Protein AF-0000000068184749 (afdb_homodimer)

InterPro domains:
  IPR000206 Large ribosomal subunit protein bL12 [PTHR45987] (2-76)
  IPR000206 Large ribosomal subunit protein bL12 [cd00387] (1-76)
  IPR013823 Large ribosomal subunit protein bL12, C-terminal [PF00542] (10-76)
  IPR014719 Ribosomal protein bL12, C-terminal/adaptor protein ClpS-like [G3DSA:3.30.1390.10] (3-76)
  IPR014719 Ribosomal protein bL12, C-terminal/adaptor protein ClpS-like [SSF54736] (7-76)

Solvent-accessible surface area (backbone atoms only — not comparable to full-atom values): 8209 Å² total; per-residue (Å²): 133,78,67,76,79,73,74,68,55,30,27,40,27,36,58,45,63,40,81,91,21,47,67,63,47,30,54,51,48,18,65,73,30,23,34,37,71,68,58,22,44,51,49,59,75,51,43,66,34,53,53,34,46,74,27,48,60,72,59,44,53,50,52,46,51,56,41,42,73,53,38,34,37,65,46,78,82,131,77,68,74,78,72,71,67,54,30,27,40,29,35,58,45,62,40,81,90,21,46,66,61,47,30,57,50,49,19,66,74,30,23,36,38,71,70,57,22,46,51,48,59,75,51,44,66,35,53,52,34,45,75,27,48,58,72,58,44,53,50,52,46,51,54,41,41,74,54,38,33,37,65,46,81,82

Foldseek 3Di:
DDPPPPQDFKWKWFAAFDPVLLVVLLVLLCVQQVDDSVVSSCQHVPPRGTSDTGHHPVVNVVSCVVNVVSTTDMDID/DDPPPPQDFKWKWFAAFDPVLLVVLLVLLCVQQVDDSVVSSCQHVPPRGTSDTGHHPVVNVVSCVVNVVSTTDMDID

Sequence (154 aa):
EAAPAAKTVFDLKLVGYDAKAKIKVIKEVRSIAGLGLKEAKELVEGAPKTIQKDLKPELAEELKAKLEEIGAQVELVEAAPAAKTVFDLKLVGYDAKAKIKVIKEVRSIAGLGLKEAKELVEGAPKTIQKDLKPELAEELKAKLEEIGAQVELV

Structure (mmCIF, N/CA/C/O backbone):
data_AF-0000000068184749-model_v1
#
loop_
_entity.id
_entity.type
_entity.pdbx_description
1 polymer 'Large ribosomal subunit protein bL12 C-terminal domain-containing protein'
#
loop_
_atom_site.group_PDB
_atom_site.id
_atom_site.type_symbol
_atom_site.label_atom_id
_atom_site.label_alt_id
_atom_site.label_comp_id
_atom_site.label_asym_id
_atom_site.label_entity_id
_atom_site.label_seq_id
_atom_site.pdbx_PDB_ins_code
_atom_site.Cartn_x
_atom_site.Cartn_y
_atom_site.Cartn_z
_atom_site.occupancy
_atom_site.B_iso_or_equiv
_atom_site.auth_seq_id
_atom_site.auth_comp_id
_atom_site.auth_asym_id
_atom_site.auth_atom_id
_atom_site.pdbx_PDB_model_num
ATOM 1 N N . GLU A 1 1 ? 11.219 16.281 -32.219 1 29.11 1 GLU A N 1
ATOM 2 C CA . GLU A 1 1 ? 11.07 16.875 -30.906 1 29.11 1 GLU A CA 1
ATOM 3 C C . GLU A 1 1 ? 10.469 15.883 -29.906 1 29.11 1 GLU A C 1
ATOM 5 O O . GLU A 1 1 ? 9.359 15.398 -30.109 1 29.11 1 GLU A O 1
ATOM 10 N N . ALA A 1 2 ? 11.242 15.016 -29.25 1 32.62 2 ALA A N 1
ATOM 11 C CA . ALA A 1 2 ? 11.094 13.57 -29.078 1 32.62 2 ALA A CA 1
ATOM 12 C C . ALA A 1 2 ? 9.992 13.242 -28.078 1 32.62 2 ALA A C 1
ATOM 14 O O . ALA A 1 2 ? 9.82 13.953 -27.078 1 32.62 2 ALA A O 1
ATOM 15 N N . ALA A 1 3 ? 8.75 12.914 -28.359 1 37.5 3 ALA A N 1
ATOM 16 C CA . ALA A 1 3 ? 7.531 12.68 -27.578 1 37.5 3 ALA A CA 1
ATOM 17 C C . ALA A 1 3 ? 7.859 12.195 -26.172 1 37.5 3 ALA A C 1
ATOM 19 O O . ALA A 1 3 ? 8.758 11.367 -25.984 1 37.5 3 ALA A O 1
ATOM 20 N N . PRO A 1 4 ? 7.977 12.969 -25.062 1 41.03 4 PRO A N 1
ATOM 21 C CA . PRO A 1 4 ? 8.594 12.453 -23.828 1 41.03 4 PRO A CA 1
ATOM 22 C C . PRO A 1 4 ? 8.594 10.93 -23.766 1 41.03 4 PRO A C 1
ATOM 24 O O . PRO A 1 4 ? 7.68 10.281 -24.281 1 41.03 4 PRO A O 1
ATOM 27 N N . ALA A 1 5 ? 9.547 10.133 -23.969 1 41.12 5 ALA A N 1
ATOM 28 C CA . ALA A 1 5 ? 9.695 8.688 -24.062 1 41.12 5 ALA A CA 1
ATOM 29 C C . ALA A 1 5 ? 8.727 7.977 -23.109 1 41.12 5 ALA A C 1
ATOM 31 O O . ALA A 1 5 ? 8.742 8.219 -21.906 1 41.12 5 ALA A O 1
ATOM 32 N N . ALA A 1 6 ? 7.41 7.953 -23.203 1 48.53 6 ALA A N 1
ATOM 33 C CA . ALA A 1 6 ? 6.238 7.434 -22.484 1 48.53 6 ALA A CA 1
ATOM 34 C C . ALA A 1 6 ? 6.609 6.227 -21.641 1 48.53 6 ALA A C 1
ATOM 36 O O . ALA A 1 6 ? 7 5.184 -22.156 1 48.53 6 ALA A O 1
ATOM 37 N N . LYS A 1 7 ? 7.457 6.488 -20.594 1 58.56 7 LYS A N 1
ATOM 38 C CA . LYS A 1 7 ? 7.945 5.406 -19.75 1 58.56 7 LYS A CA 1
ATOM 39 C C . LYS A 1 7 ? 6.887 4.316 -19.594 1 58.56 7 LYS A C 1
ATOM 41 O O . LYS A 1 7 ? 5.719 4.613 -19.344 1 58.56 7 LYS A O 1
ATOM 46 N N . THR A 1 8 ? 7.043 3.408 -20.281 1 87.62 8 THR A N 1
ATOM 47 C CA . THR A 1 8 ? 6.121 2.277 -20.188 1 87.62 8 THR A CA 1
ATOM 48 C C . THR A 1 8 ? 6.07 1.728 -18.766 1 87.62 8 THR A C 1
ATOM 50 O O . THR A 1 8 ? 7.098 1.334 -18.219 1 87.62 8 THR A O 1
ATOM 53 N N . VAL A 1 9 ? 5.07 2.143 -18.016 1 93.12 9 VAL A N 1
ATOM 54 C CA . VAL A 1 9 ? 4.871 1.619 -16.672 1 93.12 9 VAL A CA 1
ATOM 55 C C . VAL A 1 9 ? 3.656 0.693 -16.641 1 93.12 9 VAL A C 1
ATOM 57 O O . VAL A 1 9 ? 2.814 0.741 -17.547 1 93.12 9 VAL A O 1
ATOM 60 N N . PHE A 1 10 ? 3.699 -0.185 -15.719 1 95.88 10 PHE A N 1
ATOM 61 C CA . PHE A 1 10 ? 2.607 -1.138 -15.562 1 95.88 10 PHE A CA 1
ATOM 62 C C . PHE A 1 10 ? 2.027 -1.071 -14.156 1 95.88 10 PHE A C 1
ATOM 64 O O . PHE A 1 10 ? 2.682 -0.589 -13.227 1 95.88 10 PHE A O 1
ATOM 71 N N . ASP A 1 11 ? 0.77 -1.491 -14.023 1 96.5 11 ASP A N 1
ATOM 72 C CA . ASP A 1 11 ? 0.115 -1.715 -12.734 1 96.5 11 ASP A CA 1
ATOM 73 C C . ASP A 1 11 ? -0.013 -3.207 -12.438 1 96.5 11 ASP A C 1
ATOM 75 O O . ASP A 1 11 ? -0.323 -4 -13.328 1 96.5 11 ASP A O 1
ATOM 79 N N . LEU A 1 12 ? 0.31 -3.527 -11.219 1 97.81 12 LEU A N 1
ATOM 80 C CA . LEU A 1 12 ? 0.191 -4.902 -10.742 1 97.81 12 LEU A CA 1
ATOM 81 C C . LEU A 1 12 ? -1.145 -5.125 -10.039 1 97.81 12 LEU A C 1
ATOM 83 O O . LEU A 1 12 ? -1.378 -4.582 -8.961 1 97.81 12 LEU A O 1
ATOM 87 N N . LYS A 1 13 ? -1.939 -5.977 -10.648 1 98 13 LYS A N 1
ATOM 88 C CA . LYS A 1 13 ? -3.285 -6.215 -10.133 1 98 13 LYS A CA 1
ATOM 89 C C . LYS A 1 13 ? -3.449 -7.656 -9.664 1 98 13 LYS A C 1
ATOM 91 O O . LYS A 1 13 ? -3.131 -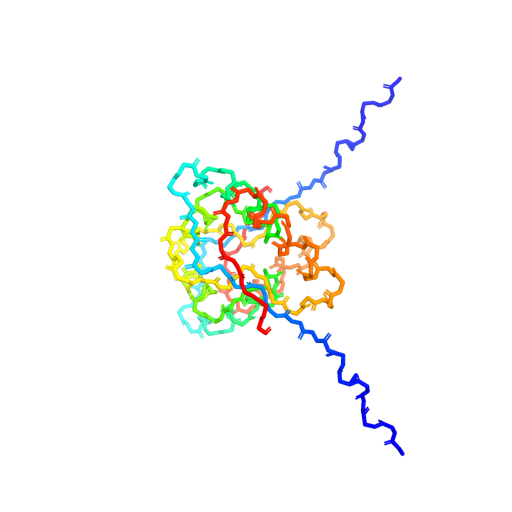8.594 -10.398 1 98 13 LYS A O 1
ATOM 96 N N . LEU A 1 14 ? -3.941 -7.801 -8.422 1 98.38 14 LEU A N 1
ATOM 97 C CA . LEU A 1 14 ? -4.293 -9.125 -7.91 1 98.38 14 LEU A CA 1
ATOM 98 C C . LEU A 1 14 ? -5.707 -9.508 -8.328 1 98.38 14 LEU A C 1
ATOM 100 O O . LEU A 1 14 ? -6.664 -8.789 -8.047 1 98.38 14 LEU A O 1
ATOM 104 N N . VAL A 1 15 ? -5.781 -10.562 -8.961 1 97.69 15 VAL A N 1
ATOM 105 C CA . VAL A 1 15 ? -7.078 -10.992 -9.469 1 97.69 15 VAL A CA 1
ATOM 106 C C . VAL A 1 15 ? -7.656 -12.078 -8.562 1 97.69 15 VAL A C 1
ATOM 108 O O . VAL A 1 15 ? -8.875 -12.188 -8.406 1 97.69 15 VAL A O 1
ATOM 111 N N . GLY A 1 16 ? -6.742 -12.891 -7.992 1 97.88 16 GLY A N 1
ATOM 112 C CA . GLY A 1 16 ? -7.145 -13.984 -7.121 1 97.88 16 GLY A CA 1
ATOM 113 C C . GLY A 1 16 ? -5.969 -14.727 -6.512 1 97.88 16 GLY A C 1
ATOM 114 O O . GLY A 1 16 ? -4.824 -14.289 -6.633 1 97.88 16 GLY A O 1
ATOM 115 N N . TYR A 1 17 ? -6.301 -15.734 -5.742 1 98.38 17 TYR A N 1
ATOM 116 C CA . TYR A 1 17 ? -5.277 -16.5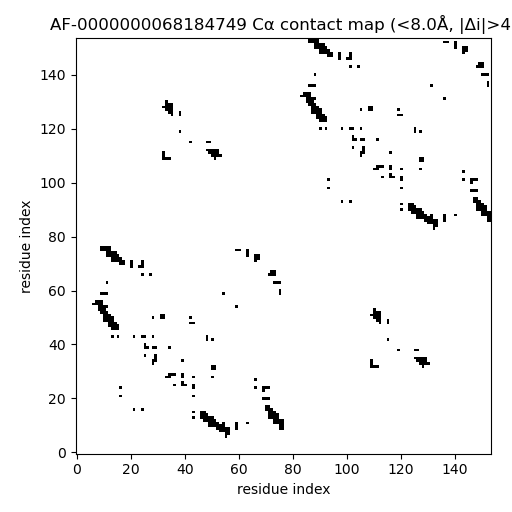62 -5.113 1 98.38 17 TYR A CA 1
ATOM 117 C C . TYR A 1 17 ? -5.855 -17.906 -4.66 1 98.38 17 TYR A C 1
ATOM 119 O O . TYR A 1 17 ? -7.07 -18.031 -4.488 1 98.38 17 TYR A O 1
ATOM 127 N N . ASP A 1 18 ? -4.965 -18.859 -4.543 1 97.88 18 ASP A N 1
ATOM 128 C CA . ASP A 1 18 ? -5.355 -20.141 -3.955 1 97.88 18 ASP A CA 1
ATOM 129 C C . ASP A 1 18 ? -5.613 -19.984 -2.457 1 97.88 18 ASP A C 1
ATOM 131 O O . ASP A 1 18 ? -4.855 -19.328 -1.752 1 97.88 18 ASP A O 1
ATOM 135 N N . ALA A 1 19 ? -6.727 -20.625 -2.031 1 96.94 19 ALA A N 1
ATOM 136 C CA . ALA A 1 19 ? -7.113 -20.516 -0.625 1 96.94 19 ALA A CA 1
ATOM 137 C C . ALA A 1 19 ? -5.961 -20.922 0.29 1 96.94 19 ALA A C 1
ATOM 139 O O . ALA A 1 19 ? -5.766 -20.328 1.352 1 96.94 19 ALA A O 1
ATOM 140 N N . LYS A 1 20 ? -5.184 -21.953 -0.156 1 97.5 20 LYS A N 1
ATOM 141 C CA . LYS A 1 20 ? -4.082 -22.453 0.664 1 97.5 20 LYS A CA 1
ATOM 142 C C . LYS A 1 20 ? -2.908 -21.469 0.654 1 97.5 20 LYS A C 1
ATOM 144 O O . LYS A 1 20 ? -2.016 -21.562 1.5 1 97.5 20 LYS A O 1
ATOM 149 N N . ALA A 1 21 ? -2.928 -20.5 -0.252 1 98.06 21 ALA A N 1
ATOM 150 C CA . ALA A 1 21 ? -1.817 -19.578 -0.421 1 98.06 21 ALA A CA 1
ATOM 151 C C . ALA A 1 21 ? -2.133 -18.219 0.218 1 98.06 21 ALA A C 1
ATOM 153 O O . ALA A 1 21 ? -1.313 -17.297 0.178 1 98.06 21 ALA A O 1
ATOM 154 N N . LYS A 1 22 ? -3.238 -18.156 0.844 1 97.94 22 LYS A N 1
ATOM 155 C CA . LYS A 1 22 ? -3.766 -16.906 1.357 1 97.94 22 LYS A CA 1
ATOM 156 C C . LYS A 1 22 ? -2.721 -16.172 2.195 1 97.94 22 LYS A C 1
ATOM 158 O O . LYS A 1 22 ? -2.4 -15.008 1.923 1 97.94 22 LYS A O 1
ATOM 163 N N . ILE A 1 23 ? -2.119 -16.828 3.146 1 97.81 23 ILE A N 1
ATOM 164 C CA . ILE A 1 23 ? -1.2 -16.203 4.094 1 97.81 23 ILE A CA 1
ATOM 165 C C . ILE A 1 23 ? 0.081 -15.789 3.377 1 97.81 23 ILE A C 1
ATOM 167 O O . ILE A 1 23 ? 0.601 -14.695 3.607 1 97.81 23 ILE A O 1
ATOM 171 N N . LYS A 1 24 ? 0.626 -16.641 2.473 1 98.38 24 LYS A N 1
ATOM 172 C CA . LYS A 1 24 ? 1.833 -16.328 1.71 1 98.38 24 LYS A CA 1
ATOM 173 C C . LYS A 1 24 ? 1.627 -15.109 0.821 1 98.38 24 LYS A C 1
ATOM 175 O O . LYS A 1 24 ? 2.518 -14.258 0.703 1 98.38 24 LYS A O 1
ATOM 180 N N . VAL A 1 25 ? 0.404 -15.109 0.268 1 98.44 25 VAL A N 1
ATOM 181 C CA . VAL A 1 25 ? 0.085 -13.992 -0.615 1 98.44 25 VAL A CA 1
ATOM 182 C C . VAL A 1 25 ? -0.004 -12.703 0.197 1 98.44 25 VAL A C 1
ATOM 184 O O . VAL A 1 25 ? 0.499 -11.656 -0.227 1 98.44 25 VAL A O 1
ATOM 187 N N . ILE A 1 26 ? -0.592 -12.766 1.389 1 98.31 26 ILE A N 1
ATOM 188 C CA . ILE A 1 26 ? -0.721 -11.609 2.264 1 98.31 26 ILE A CA 1
ATOM 189 C C . ILE A 1 26 ? 0.665 -11.094 2.645 1 98.31 26 ILE A C 1
ATOM 191 O O . ILE A 1 26 ? 0.925 -9.891 2.582 1 98.31 26 ILE A O 1
ATOM 195 N N . LYS A 1 27 ? 1.555 -11.961 2.965 1 98 27 LYS A N 1
ATOM 196 C CA . LYS A 1 27 ? 2.91 -11.602 3.365 1 98 27 LYS A CA 1
ATOM 197 C C . LYS A 1 27 ? 3.639 -10.867 2.24 1 98 27 LYS A C 1
ATOM 199 O O . LYS A 1 27 ? 4.277 -9.836 2.473 1 98 27 LYS A O 1
ATOM 204 N N . GLU A 1 28 ? 3.543 -11.383 1.035 1 97.88 28 GLU A N 1
ATOM 205 C CA . GLU A 1 28 ? 4.223 -10.773 -0.108 1 97.88 28 GLU A CA 1
ATOM 206 C C . GLU A 1 28 ? 3.611 -9.422 -0.46 1 97.88 28 GLU A C 1
ATOM 208 O O . GLU A 1 28 ? 4.328 -8.484 -0.801 1 97.88 28 GLU A O 1
ATOM 213 N N . VAL A 1 29 ? 2.283 -9.398 -0.448 1 97.69 29 VAL A N 1
ATOM 214 C CA . VAL A 1 29 ? 1.593 -8.148 -0.754 1 97.69 29 VAL A CA 1
ATOM 215 C C . VAL A 1 29 ? 1.982 -7.082 0.263 1 97.69 29 VAL A C 1
ATOM 217 O O . VAL A 1 29 ? 2.205 -5.922 -0.098 1 97.69 29 VAL A O 1
ATOM 220 N N . ARG A 1 30 ? 2.055 -7.438 1.492 1 97 30 ARG A N 1
ATOM 221 C CA . ARG A 1 30 ? 2.482 -6.527 2.549 1 97 30 ARG A CA 1
ATOM 222 C C . ARG A 1 30 ? 3.869 -5.965 2.258 1 97 30 ARG A C 1
ATOM 224 O O . ARG A 1 30 ? 4.098 -4.762 2.4 1 97 30 ARG A O 1
ATOM 231 N N . SER A 1 31 ? 4.723 -6.805 1.818 1 96.38 31 SER A N 1
ATOM 232 C CA . SER A 1 31 ? 6.098 -6.402 1.531 1 96.38 31 SER A CA 1
ATOM 233 C C . SER A 1 31 ? 6.168 -5.508 0.3 1 96.38 31 SER A C 1
ATOM 235 O O . SER A 1 31 ? 6.988 -4.59 0.239 1 96.38 31 SER A O 1
ATOM 237 N N . ILE A 1 32 ? 5.391 -5.805 -0.721 1 96.19 32 ILE A N 1
ATOM 238 C CA . ILE A 1 32 ? 5.426 -5.086 -1.988 1 96.19 32 ILE A CA 1
ATOM 239 C C . ILE A 1 32 ? 4.852 -3.682 -1.797 1 96.19 32 ILE A C 1
ATOM 241 O O . ILE A 1 32 ? 5.449 -2.695 -2.232 1 96.19 32 ILE A O 1
ATOM 245 N N . ALA A 1 33 ? 3.74 -3.566 -1.113 1 96.06 33 ALA A N 1
ATOM 246 C CA . ALA A 1 33 ? 2.979 -2.32 -1.046 1 96.06 33 ALA A CA 1
ATOM 247 C C . ALA A 1 33 ? 3.344 -1.521 0.201 1 96.06 33 ALA A C 1
ATOM 249 O O . ALA A 1 33 ? 2.971 -0.352 0.328 1 96.06 33 ALA A O 1
ATOM 250 N N . GLY A 1 34 ? 4.098 -2.119 1.17 1 96.25 34 GLY A N 1
ATOM 251 C CA . GLY A 1 34 ? 4.461 -1.426 2.395 1 96.25 34 GLY A CA 1
ATOM 252 C C . GLY A 1 34 ? 3.275 -1.146 3.299 1 96.25 34 GLY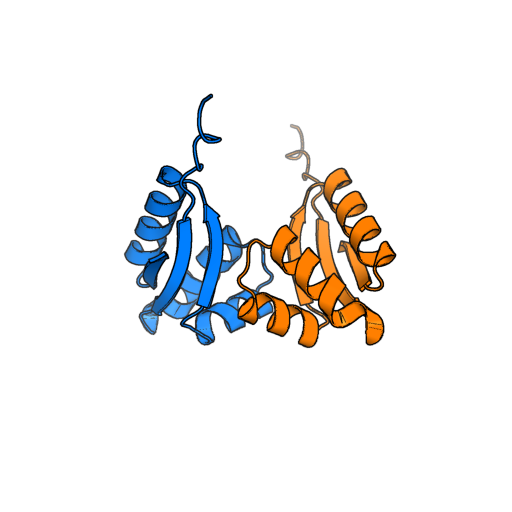 A C 1
ATOM 253 O O . GLY A 1 34 ? 3.197 -0.084 3.918 1 96.25 34 GLY A O 1
ATOM 254 N N . LEU A 1 35 ? 2.361 -2.02 3.326 1 95.5 35 LEU A N 1
ATOM 255 C CA . LEU A 1 35 ? 1.139 -1.863 4.109 1 95.5 35 LEU A CA 1
ATOM 256 C C . LEU A 1 35 ? 1.235 -2.625 5.426 1 95.5 35 LEU A C 1
ATOM 258 O O . LEU A 1 35 ? 2.127 -3.459 5.602 1 95.5 35 LEU A O 1
ATOM 262 N N . GLY A 1 36 ? 0.308 -2.348 6.367 1 94.44 36 GLY A N 1
ATOM 263 C CA . GLY A 1 36 ? 0.194 -3.135 7.582 1 94.44 36 GLY A CA 1
ATOM 264 C C . GLY A 1 36 ? -0.515 -4.461 7.371 1 94.44 36 GLY A C 1
ATOM 265 O O . GLY A 1 36 ? -1.094 -4.699 6.309 1 94.44 36 GLY A O 1
ATOM 266 N N . LEU A 1 37 ? -0.5 -5.297 8.32 1 95.56 37 LEU A N 1
ATOM 267 C CA . LEU A 1 37 ? -1.098 -6.625 8.273 1 95.56 37 LEU A CA 1
ATOM 268 C C . LEU A 1 37 ? -2.592 -6.539 7.977 1 95.56 37 LEU A C 1
ATOM 270 O O . LEU A 1 37 ? -3.096 -7.23 7.09 1 95.56 37 LEU A O 1
ATOM 274 N N . LYS A 1 38 ? -3.252 -5.68 8.672 1 93.5 38 LYS A N 1
ATOM 275 C CA . LYS A 1 38 ? -4.695 -5.543 8.508 1 93.5 38 LYS A CA 1
ATOM 276 C C . LYS A 1 38 ? -5.043 -5.059 7.102 1 93.5 38 LYS A C 1
ATOM 278 O O . LYS A 1 38 ? -5.922 -5.621 6.445 1 93.5 38 LYS A O 1
ATOM 283 N N . GLU A 1 39 ? -4.344 -4.027 6.691 1 95.5 39 GLU A N 1
ATOM 284 C CA . GLU A 1 39 ? -4.598 -3.443 5.375 1 95.5 39 GLU A CA 1
ATOM 285 C C . GLU A 1 39 ? -4.262 -4.426 4.262 1 95.5 39 GLU A C 1
ATOM 287 O O . GLU A 1 39 ? -4.996 -4.531 3.275 1 95.5 39 GLU A O 1
ATOM 292 N N . ALA A 1 40 ? -3.17 -5.145 4.395 1 96.88 40 ALA A N 1
ATOM 293 C CA . ALA A 1 40 ? -2.77 -6.145 3.41 1 96.88 40 ALA A CA 1
ATOM 294 C C . ALA A 1 40 ? -3.797 -7.27 3.32 1 96.88 40 ALA A C 1
ATOM 296 O O . ALA A 1 40 ? -4.145 -7.715 2.225 1 96.88 40 ALA A O 1
ATOM 297 N N . LYS A 1 41 ? -4.207 -7.738 4.473 1 97.12 41 LYS A N 1
ATOM 298 C CA . LYS A 1 41 ? -5.23 -8.781 4.523 1 97.12 41 LYS A CA 1
ATOM 299 C C . LYS A 1 41 ? -6.488 -8.352 3.771 1 97.12 41 LYS A C 1
ATOM 301 O O . LYS A 1 41 ? -7.016 -9.109 2.953 1 97.12 41 LYS A O 1
ATOM 306 N N . GLU A 1 42 ? -6.934 -7.145 4.043 1 96.38 42 GLU A N 1
ATOM 307 C CA . GLU A 1 42 ? -8.141 -6.629 3.402 1 96.38 42 GLU A CA 1
ATOM 308 C C . GLU A 1 42 ? -7.949 -6.492 1.894 1 96.38 42 GLU A C 1
ATOM 310 O O . GLU A 1 42 ? -8.867 -6.762 1.119 1 96.38 42 GLU A O 1
ATOM 315 N N . LEU A 1 43 ? -6.828 -6.047 1.5 1 96.56 43 LEU A N 1
ATOM 316 C CA . LEU A 1 43 ? -6.527 -5.895 0.08 1 96.56 43 LEU A CA 1
ATOM 317 C C . LEU A 1 43 ? -6.598 -7.242 -0.634 1 96.56 43 LEU A C 1
ATOM 319 O O . LEU A 1 43 ? -7.238 -7.359 -1.682 1 96.56 43 LEU A O 1
ATOM 323 N N . VAL A 1 44 ? -5.945 -8.258 -0.026 1 98.06 44 VAL A N 1
ATOM 324 C CA . VAL A 1 44 ? -5.875 -9.578 -0.639 1 98.06 44 VAL A CA 1
ATOM 325 C C . VAL A 1 44 ? -7.262 -10.219 -0.657 1 98.06 44 VAL A C 1
ATOM 327 O O . VAL A 1 44 ? -7.695 -10.75 -1.683 1 98.06 44 VAL A O 1
ATOM 330 N N . GLU A 1 45 ? -7.945 -10.133 0.442 1 97.5 45 GLU A N 1
ATOM 331 C CA . GLU A 1 45 ? -9.273 -10.734 0.545 1 97.5 45 GLU A CA 1
ATOM 332 C C . GLU A 1 45 ? -10.273 -10.031 -0.365 1 97.5 45 GLU A C 1
ATOM 334 O O . GLU A 1 45 ? -11.289 -10.609 -0.75 1 97.5 45 GLU A O 1
ATOM 339 N N . GLY A 1 46 ? -9.969 -8.812 -0.758 1 95.88 46 GLY A N 1
ATOM 340 C CA . GLY A 1 46 ? -10.852 -8.023 -1.596 1 95.88 46 GLY A CA 1
ATOM 341 C C . GLY A 1 46 ? -10.523 -8.117 -3.074 1 95.88 46 GLY A C 1
ATOM 342 O O . GLY A 1 46 ? -11.047 -7.355 -3.885 1 95.88 46 GLY A O 1
ATOM 343 N N . ALA A 1 47 ? -9.766 -8.977 -3.422 1 96.38 47 ALA A N 1
ATOM 344 C CA . ALA A 1 47 ? -9.43 -9.156 -4.832 1 96.38 47 ALA A CA 1
ATOM 345 C C . ALA A 1 47 ? -10.695 -9.273 -5.684 1 96.38 47 ALA A C 1
ATOM 347 O O . ALA A 1 47 ? -11.703 -9.82 -5.23 1 96.38 47 ALA A O 1
ATOM 348 N N . PRO A 1 48 ? -10.625 -8.641 -6.914 1 97.25 48 PRO A N 1
ATOM 349 C CA . PRO A 1 48 ? -9.484 -8.109 -7.664 1 97.25 48 PRO A CA 1
ATOM 350 C C . PRO A 1 48 ? -9.125 -6.688 -7.25 1 97.25 48 PRO A C 1
ATOM 352 O O . PRO A 1 48 ? -9.992 -5.812 -7.199 1 97.25 48 PRO A O 1
ATOM 355 N N . LYS A 1 49 ? -7.84 -6.539 -6.895 1 97.5 49 LYS A N 1
ATOM 356 C CA . LYS A 1 49 ? -7.363 -5.23 -6.449 1 97.5 49 LYS A CA 1
ATOM 357 C C . LYS A 1 49 ? -5.977 -4.93 -7.012 1 97.5 49 LYS A C 1
ATOM 359 O O . LYS A 1 49 ? -5.191 -5.844 -7.266 1 97.5 49 LYS A O 1
ATOM 364 N N . THR A 1 50 ? -5.715 -3.607 -7.164 1 97.5 50 THR A N 1
ATOM 365 C CA . THR A 1 50 ? -4.387 -3.178 -7.578 1 97.5 50 THR A CA 1
ATOM 366 C C . THR A 1 50 ? -3.426 -3.168 -6.391 1 97.5 50 THR A C 1
ATOM 368 O O . THR A 1 50 ? -3.688 -2.516 -5.379 1 97.5 50 THR A O 1
ATOM 371 N N . ILE A 1 51 ? -2.32 -3.896 -6.484 1 97.12 51 ILE A N 1
ATOM 372 C CA . ILE A 1 51 ? -1.346 -4.023 -5.406 1 97.12 51 ILE A CA 1
ATOM 373 C C . ILE A 1 51 ? -0.356 -2.861 -5.469 1 97.12 51 ILE A C 1
ATOM 375 O O . ILE A 1 51 ? 0.065 -2.342 -4.434 1 97.12 51 ILE A O 1
ATOM 379 N N . GLN A 1 52 ? 0.036 -2.48 -6.645 1 97.25 52 GLN A N 1
ATOM 380 C CA . GLN A 1 52 ? 1.031 -1.436 -6.863 1 97.25 52 GLN A CA 1
ATOM 381 C C . GLN A 1 52 ? 0.942 -0.875 -8.281 1 97.25 52 GLN A C 1
ATOM 383 O O . GLN A 1 52 ? 0.777 -1.628 -9.242 1 97.25 52 GLN A O 1
ATOM 388 N N . LYS A 1 53 ? 1.029 0.421 -8.297 1 96.5 53 LYS A N 1
ATOM 389 C CA . LYS A 1 53 ? 0.971 1.095 -9.586 1 96.5 53 LYS A CA 1
ATOM 390 C C . LYS A 1 53 ? 2.346 1.614 -10 1 96.5 53 LYS A C 1
ATOM 392 O O . LYS A 1 53 ? 3.268 1.657 -9.188 1 96.5 53 LYS A O 1
ATOM 397 N N . ASP A 1 54 ? 2.496 1.971 -11.32 1 94.81 54 ASP A N 1
ATOM 398 C CA . ASP A 1 54 ? 3.637 2.691 -11.875 1 94.81 54 ASP A CA 1
ATOM 399 C C . ASP A 1 54 ? 4.926 1.891 -11.703 1 94.81 54 ASP A C 1
ATOM 401 O O . ASP A 1 54 ? 5.961 2.443 -11.328 1 94.81 54 ASP A O 1
ATOM 405 N N . LEU A 1 55 ? 4.812 0.692 -12.016 1 95.56 55 LEU A N 1
ATOM 406 C CA . LEU A 1 55 ? 5.973 -0.188 -11.945 1 95.56 55 LEU A CA 1
ATOM 407 C C . LEU A 1 55 ? 6.699 -0.237 -13.289 1 95.56 55 LEU A C 1
ATOM 409 O O . LEU A 1 55 ? 6.059 -0.271 -14.344 1 95.56 55 LEU A O 1
ATOM 413 N N . LYS A 1 56 ? 7.98 -0.179 -13.195 1 95.5 56 LYS A N 1
ATOM 414 C CA . LYS A 1 56 ? 8.766 -0.423 -14.406 1 95.5 56 LYS A CA 1
ATOM 415 C C . LYS A 1 56 ? 8.555 -1.847 -14.914 1 95.5 56 LYS A C 1
ATOM 417 O O . LYS A 1 56 ? 8.297 -2.76 -14.133 1 95.5 56 LYS A O 1
ATOM 422 N N . PRO A 1 57 ? 8.672 -2.08 -16.188 1 94.25 57 PRO A N 1
ATOM 423 C CA . PRO A 1 57 ? 8.398 -3.385 -16.797 1 94.25 57 PRO A CA 1
ATOM 424 C C . PRO A 1 57 ? 9.18 -4.52 -16.125 1 94.25 57 PRO A C 1
ATOM 426 O O . PRO A 1 57 ? 8.602 -5.566 -15.812 1 94.25 57 PRO A O 1
ATOM 429 N N . GLU A 1 58 ? 10.469 -4.434 -15.922 1 95.62 58 GLU A N 1
ATOM 430 C CA . GLU A 1 58 ? 11.289 -5.488 -15.336 1 95.62 58 GLU A CA 1
ATOM 431 C C . GLU A 1 58 ? 10.82 -5.832 -13.93 1 95.62 58 GLU A C 1
ATOM 433 O O . GLU A 1 58 ? 10.711 -7.012 -13.578 1 95.62 58 GLU A O 1
ATOM 438 N N . LEU A 1 59 ? 10.547 -4.848 -13.125 1 96.25 59 LEU A N 1
ATOM 439 C CA . LEU A 1 59 ? 10.094 -5.062 -11.758 1 96.25 59 LEU A CA 1
ATOM 440 C C . LEU A 1 59 ? 8.703 -5.695 -11.742 1 96.25 59 LEU A C 1
ATOM 442 O O . LEU A 1 59 ? 8.43 -6.59 -10.938 1 96.25 59 LEU A O 1
ATOM 446 N N . ALA A 1 60 ? 7.914 -5.203 -12.633 1 97.25 60 ALA A N 1
ATOM 447 C CA . ALA A 1 60 ? 6.551 -5.723 -12.727 1 97.25 60 ALA A CA 1
ATOM 448 C C . ALA A 1 60 ? 6.555 -7.219 -13.031 1 97.25 60 ALA A C 1
ATOM 450 O O . ALA A 1 60 ? 5.816 -7.984 -12.406 1 97.25 60 ALA A O 1
ATOM 451 N N . GLU A 1 61 ? 7.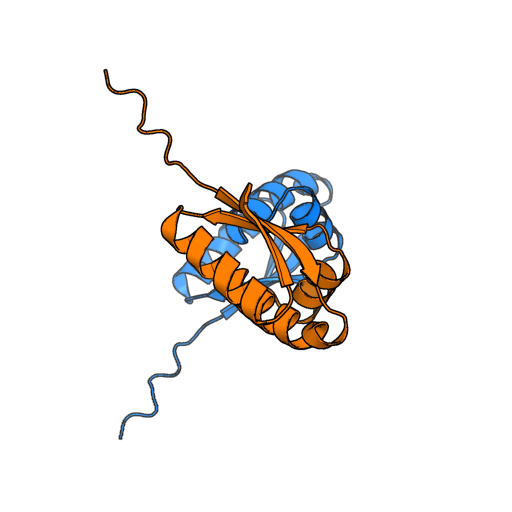348 -7.512 -13.992 1 97.12 61 GLU A N 1
ATOM 452 C CA . GLU A 1 61 ? 7.438 -8.914 -14.383 1 97.12 61 GLU A CA 1
ATOM 453 C C . GLU A 1 61 ? 8 -9.766 -13.242 1 97.12 61 GLU A C 1
ATOM 455 O O . GLU A 1 61 ? 7.551 -10.891 -13.023 1 97.12 61 GLU A O 1
ATOM 460 N N . GLU A 1 62 ? 8.922 -9.305 -12.555 1 97.75 62 GLU A N 1
ATOM 461 C CA . GLU A 1 62 ? 9.508 -10.016 -11.422 1 97.75 62 GLU A CA 1
ATOM 462 C C . GLU A 1 62 ? 8.484 -10.234 -10.312 1 97.75 62 GLU A C 1
ATOM 464 O O . GLU A 1 62 ? 8.359 -11.344 -9.789 1 97.75 62 GLU A O 1
ATOM 469 N N . LEU A 1 63 ? 7.809 -9.156 -9.938 1 98.06 63 LEU A N 1
ATOM 470 C CA . LEU A 1 63 ? 6.812 -9.25 -8.875 1 98.06 63 LEU A CA 1
ATOM 471 C C . LEU A 1 63 ? 5.68 -10.195 -9.273 1 98.06 63 LEU A C 1
ATOM 473 O O . LEU A 1 63 ? 5.203 -10.977 -8.445 1 98.06 63 LEU A O 1
ATOM 477 N N . LYS A 1 64 ? 5.258 -10.062 -10.562 1 97.88 64 LYS A N 1
ATOM 478 C CA . LYS A 1 64 ? 4.23 -10.969 -11.07 1 97.88 64 LYS A CA 1
ATOM 479 C C . LYS A 1 64 ? 4.652 -12.422 -10.922 1 97.88 64 LYS A C 1
ATOM 481 O O . LYS A 1 64 ? 3.885 -13.25 -10.43 1 97.88 64 LYS A O 1
ATOM 486 N N . ALA A 1 65 ? 5.828 -12.703 -11.328 1 98.12 65 ALA A N 1
ATOM 487 C CA . ALA A 1 65 ? 6.34 -14.07 -11.258 1 98.12 65 ALA A CA 1
ATOM 488 C C . ALA A 1 65 ? 6.395 -14.555 -9.812 1 98.12 65 ALA A C 1
ATOM 490 O O . ALA A 1 65 ? 6.039 -15.703 -9.523 1 98.12 65 ALA A O 1
ATOM 491 N N . LYS A 1 66 ? 6.809 -13.734 -8.953 1 98.12 66 LYS A N 1
ATOM 492 C CA . LYS A 1 66 ? 6.93 -14.078 -7.539 1 98.12 66 LYS A CA 1
ATOM 493 C C . LYS A 1 66 ? 5.57 -14.406 -6.934 1 98.12 66 LYS A C 1
ATOM 495 O O . LYS A 1 66 ? 5.422 -15.406 -6.223 1 98.12 66 LYS A O 1
ATOM 500 N N . LEU A 1 67 ? 4.676 -13.602 -7.23 1 98.62 67 LEU A N 1
ATOM 501 C CA . LEU A 1 67 ? 3.332 -13.781 -6.684 1 98.62 67 LEU A CA 1
ATOM 502 C C . LEU A 1 67 ? 2.668 -15.023 -7.266 1 98.62 67 LEU A C 1
ATOM 504 O O . LEU A 1 67 ? 1.976 -15.75 -6.555 1 98.62 67 LEU A O 1
ATOM 508 N N . GLU A 1 68 ? 2.852 -15.227 -8.547 1 98.12 68 GLU A N 1
ATOM 509 C CA . GLU A 1 68 ? 2.277 -16.406 -9.18 1 98.12 68 GLU A CA 1
ATOM 510 C C . GLU A 1 68 ? 2.887 -17.688 -8.609 1 98.12 68 GLU A C 1
ATOM 512 O O . GLU A 1 68 ? 2.197 -18.703 -8.469 1 98.12 68 GLU A O 1
ATOM 517 N N . GLU A 1 69 ? 4.156 -17.641 -8.305 1 98 69 GLU A N 1
ATOM 518 C CA . GLU A 1 69 ? 4.863 -18.797 -7.762 1 98 69 GLU A CA 1
ATOM 519 C C . GLU A 1 69 ? 4.27 -19.234 -6.422 1 98 69 GLU A C 1
ATOM 521 O O . GLU A 1 69 ? 4.254 -20.422 -6.102 1 98 69 GLU A O 1
ATOM 526 N N . ILE A 1 70 ? 3.658 -18.328 -5.746 1 97.94 70 ILE A N 1
ATOM 527 C CA . ILE A 1 70 ? 3.182 -18.672 -4.41 1 97.94 70 ILE A CA 1
ATOM 528 C C . ILE A 1 70 ? 1.673 -18.906 -4.445 1 97.94 70 ILE A C 1
ATOM 530 O O . ILE A 1 70 ? 1.041 -19.078 -3.398 1 97.94 70 ILE A O 1
ATOM 534 N N . GLY A 1 71 ? 1.102 -18.734 -5.629 1 98.06 71 GLY A N 1
ATOM 535 C CA . GLY A 1 71 ? -0.288 -19.141 -5.762 1 98.06 71 GLY A CA 1
ATOM 536 C C . GLY A 1 71 ? -1.232 -17.984 -6 1 98.06 71 GLY A C 1
ATOM 537 O O . GLY A 1 71 ? -2.453 -18.141 -5.922 1 98.06 71 GLY A O 1
ATOM 538 N N . ALA A 1 72 ? -0.706 -16.891 -6.27 1 98.44 72 ALA A N 1
ATOM 539 C CA . ALA A 1 72 ? -1.532 -15.742 -6.605 1 98.44 72 ALA A CA 1
ATOM 540 C C . ALA A 1 72 ? -1.764 -15.648 -8.109 1 98.44 72 ALA A C 1
ATOM 542 O O . ALA A 1 72 ? -0.951 -16.141 -8.898 1 98.44 72 ALA A O 1
ATOM 543 N N . GLN A 1 73 ? -2.922 -15.164 -8.391 1 98.31 73 GLN A N 1
ATOM 544 C CA . GLN A 1 73 ? -3.215 -14.781 -9.766 1 98.31 73 GLN A CA 1
ATOM 545 C C . GLN A 1 73 ? -3.137 -13.273 -9.953 1 98.31 73 GLN A C 1
ATOM 547 O O . GLN A 1 73 ? -3.9 -12.523 -9.336 1 98.31 73 GLN A O 1
ATOM 552 N N . VAL A 1 74 ? -2.15 -12.938 -10.82 1 98.12 74 VAL A N 1
ATOM 553 C CA . VAL A 1 74 ? -1.926 -11.5 -10.961 1 98.12 74 VAL A CA 1
ATOM 554 C C . VAL A 1 74 ? -1.846 -11.125 -12.438 1 98.12 74 VAL A C 1
ATOM 556 O O . VAL A 1 74 ? -1.504 -11.961 -13.281 1 98.12 74 VAL A O 1
ATOM 559 N N . GLU A 1 75 ? -2.207 -9.898 -12.703 1 97.38 75 GLU A N 1
ATOM 560 C CA . GLU A 1 75 ? -2.139 -9.336 -14.047 1 97.38 75 GLU A CA 1
ATOM 561 C C . GLU A 1 75 ? -1.369 -8.023 -14.055 1 97.38 75 GLU A C 1
ATOM 563 O O . GLU A 1 75 ? -1.446 -7.246 -13.102 1 97.38 75 GLU A O 1
ATOM 568 N N . LEU A 1 76 ? -0.671 -7.828 -15.156 1 96.06 76 LEU A N 1
ATOM 569 C CA . LEU A 1 76 ? -0.03 -6.543 -15.406 1 96.06 76 LEU A CA 1
ATOM 570 C C . LEU A 1 76 ? -0.874 -5.684 -16.344 1 96.06 76 LEU A C 1
ATOM 572 O O . LEU A 1 76 ? -1.253 -6.133 -17.422 1 96.06 76 LEU A O 1
ATOM 576 N N . VAL A 1 77 ? -1.252 -4.617 -15.844 1 92.19 77 VAL A N 1
ATOM 577 C CA . VAL A 1 77 ? -2.131 -3.76 -16.641 1 92.19 77 VAL A CA 1
ATOM 578 C C . VAL A 1 77 ? -1.47 -2.4 -16.859 1 92.19 77 VAL A C 1
ATOM 580 O O . VAL A 1 77 ? -0.66 -1.959 -16.031 1 92.19 77 VAL A O 1
ATOM 583 N N . GLU B 1 1 ? 31.297 -4.941 18.406 1 27.5 1 GLU B N 1
ATOM 584 C CA . GLU B 1 1 ? 30.797 -5.789 17.328 1 27.5 1 GLU B CA 1
ATOM 585 C C . GLU B 1 1 ? 29.391 -5.367 16.906 1 27.5 1 GLU B C 1
ATOM 587 O O . GLU B 1 1 ? 28.469 -5.371 17.719 1 27.5 1 GLU B O 1
ATOM 592 N N . ALA B 1 2 ? 29.234 -4.438 16.062 1 32.47 2 ALA B N 1
ATOM 593 C CA . ALA B 1 2 ? 28.5 -3.18 16.156 1 32.47 2 ALA B CA 1
ATOM 594 C C . ALA B 1 2 ? 27 -3.396 15.906 1 32.47 2 ALA B C 1
ATOM 596 O O . ALA B 1 2 ? 26.625 -4.227 15.078 1 32.47 2 ALA B O 1
ATOM 597 N N . ALA B 1 3 ? 26.109 -3.494 16.859 1 37.16 3 ALA B N 1
ATOM 598 C CA . ALA B 1 3 ? 24.703 -3.879 17 1 37.16 3 ALA B CA 1
ATOM 599 C C . ALA B 1 3 ? 23.906 -3.58 15.734 1 37.16 3 ALA B C 1
ATOM 601 O O . ALA B 1 3 ? 24.031 -2.492 15.172 1 37.16 3 ALA B O 1
ATOM 602 N N . PRO B 1 4 ? 23.797 -4.387 14.688 1 39.72 4 PRO B N 1
ATOM 603 C CA . PRO B 1 4 ? 23.375 -3.959 13.352 1 39.72 4 PRO B CA 1
ATOM 604 C C . PRO B 1 4 ? 22.594 -2.648 13.375 1 39.72 4 PRO B C 1
ATOM 606 O O . PRO B 1 4 ? 21.844 -2.389 14.328 1 39.72 4 PRO B O 1
ATOM 609 N N . ALA B 1 5 ? 23.062 -1.391 13.148 1 39.66 5 ALA B N 1
ATOM 610 C CA . ALA B 1 5 ? 22.578 -0.022 13.305 1 39.66 5 ALA B CA 1
ATOM 611 C C . ALA B 1 5 ? 21.062 0.049 13.109 1 39.66 5 ALA B C 1
ATOM 613 O O . ALA B 1 5 ? 20.547 -0.32 12.055 1 39.66 5 ALA B O 1
ATOM 614 N N . ALA B 1 6 ? 20.234 -0.487 13.898 1 48.5 6 ALA B N 1
ATOM 615 C CA . ALA B 1 6 ? 18.781 -0.649 14.023 1 48.5 6 ALA B CA 1
ATOM 616 C C . ALA B 1 6 ? 18.047 0.446 13.266 1 48.5 6 ALA B C 1
ATOM 618 O O . ALA B 1 6 ? 18.141 1.627 13.602 1 48.5 6 ALA B O 1
ATOM 619 N N . LYS B 1 7 ? 18.312 0.389 11.938 1 60.19 7 LYS B N 1
ATOM 620 C CA . LYS B 1 7 ? 17.781 1.4 11.031 1 60.19 7 LYS B CA 1
ATOM 621 C C . LYS B 1 7 ? 16.469 1.968 11.555 1 60.19 7 LYS B C 1
ATOM 623 O O . LYS B 1 7 ? 15.562 1.214 11.93 1 60.19 7 LYS B O 1
ATOM 628 N N . THR B 1 8 ? 16.594 2.9 12.195 1 87.62 8 THR B N 1
ATOM 629 C CA . THR B 1 8 ? 15.391 3.535 12.719 1 87.62 8 THR B CA 1
ATOM 630 C C . THR B 1 8 ? 14.398 3.816 11.602 1 87.62 8 THR B C 1
ATOM 632 O O . THR B 1 8 ? 14.719 4.52 10.641 1 87.62 8 THR B O 1
ATOM 635 N N . VAL B 1 9 ? 13.461 2.904 11.461 1 93.31 9 VAL B N 1
ATOM 636 C CA . VAL B 1 9 ? 12.406 3.109 10.477 1 93.31 9 VAL B CA 1
ATOM 637 C C . VAL B 1 9 ? 11.086 3.41 11.188 1 93.31 9 VAL B C 1
ATOM 639 O O . VAL B 1 9 ? 10.938 3.113 12.375 1 93.31 9 VAL B O 1
ATOM 642 N N . PHE B 1 10 ? 10.289 4.109 10.484 1 95.94 10 PHE B N 1
ATOM 643 C CA . PHE B 1 10 ? 8.984 4.469 11.023 1 95.94 10 PHE B CA 1
ATOM 644 C C . PHE B 1 10 ? 7.867 3.977 10.117 1 95.94 10 PHE B C 1
ATOM 646 O O . PHE B 1 10 ? 8.094 3.705 8.938 1 95.94 10 PHE B O 1
ATOM 653 N N . ASP B 1 11 ? 6.691 3.777 10.68 1 96.5 11 ASP B N 1
ATOM 654 C CA . ASP B 1 11 ? 5.453 3.531 9.945 1 96.5 11 ASP B CA 1
ATOM 655 C C . ASP B 1 11 ? 4.562 4.77 9.945 1 96.5 11 ASP B C 1
ATOM 657 O O . ASP B 1 11 ? 4.434 5.449 10.969 1 96.5 11 ASP B O 1
ATOM 661 N N . LEU B 1 12 ? 4.055 5.051 8.781 1 97.88 12 LEU B N 1
ATOM 662 C CA . LEU B 1 12 ? 3.133 6.168 8.609 1 97.88 12 LEU B CA 1
ATOM 663 C C . LEU B 1 12 ? 1.686 5.699 8.719 1 97.88 12 LEU B C 1
ATOM 665 O O . LEU B 1 12 ? 1.193 4.977 7.855 1 97.88 12 LEU B O 1
ATOM 669 N N . LYS B 1 13 ? 1.026 6.203 9.758 1 98 13 LYS B N 1
ATOM 670 C CA . LYS B 1 13 ? -0.339 5.77 10.039 1 98 13 LYS B CA 1
ATOM 671 C C . LYS B 1 13 ? -1.322 6.93 9.906 1 98 13 LYS B C 1
ATOM 673 O O . LYS B 1 13 ? -1.111 7.996 10.484 1 98 13 LYS B O 1
ATOM 678 N N . LEU B 1 14 ? -2.383 6.691 9.117 1 98.38 14 LEU B N 1
ATOM 679 C CA . LEU B 1 14 ? -3.475 7.656 9.031 1 98.38 14 LEU B CA 1
ATOM 680 C C . LEU B 1 14 ? -4.477 7.449 10.156 1 98.38 14 LEU B C 1
ATOM 682 O O . LEU B 1 14 ? -5.027 6.355 10.312 1 98.38 14 LEU B O 1
ATOM 686 N N . VAL B 1 15 ? -4.668 8.422 10.883 1 97.69 15 VAL B N 1
ATOM 687 C CA . VAL B 1 15 ? -5.559 8.312 12.031 1 97.69 15 VAL B CA 1
ATOM 688 C C . VAL B 1 15 ? -6.918 8.922 11.688 1 97.69 15 VAL B C 1
ATOM 690 O O . VAL B 1 15 ? -7.949 8.469 12.195 1 97.69 15 VAL B O 1
ATOM 693 N N . GLY B 1 16 ? -6.891 9.977 10.836 1 97.88 16 GLY B N 1
ATOM 694 C CA . GLY B 1 16 ? -8.102 10.672 10.438 1 97.88 16 GLY B CA 1
ATOM 695 C C . GLY B 1 16 ? -7.859 11.758 9.414 1 97.88 16 GLY B C 1
ATOM 696 O O . GLY B 1 16 ? -6.758 11.875 8.875 1 97.88 16 GLY B O 1
ATOM 697 N N . TYR B 1 17 ? -8.93 12.422 9.047 1 98.38 17 TYR B N 1
ATOM 698 C CA . TYR B 1 17 ? -8.844 13.523 8.086 1 98.38 17 TYR B CA 1
ATOM 699 C C . TYR B 1 17 ? -10.086 14.406 8.164 1 98.38 17 TYR B C 1
ATOM 701 O O . TYR B 1 17 ? -11.133 13.977 8.656 1 98.38 17 TYR B O 1
ATOM 709 N N . ASP B 1 18 ? -9.891 15.625 7.746 1 97.88 18 ASP B N 1
ATOM 710 C CA . ASP B 1 18 ? -11.039 16.531 7.605 1 97.88 18 ASP B CA 1
ATOM 711 C C . ASP B 1 18 ? -11.93 16.094 6.445 1 97.88 18 ASP B C 1
ATOM 713 O O . ASP B 1 18 ? -11.438 15.727 5.375 1 97.88 18 ASP B O 1
ATOM 717 N N . ALA B 1 19 ? -13.258 16.125 6.723 1 96.94 19 ALA B N 1
ATOM 718 C CA . ALA B 1 19 ? -14.219 15.695 5.715 1 96.94 19 ALA B CA 1
ATOM 719 C C . ALA B 1 19 ? -14 16.438 4.395 1 96.94 19 ALA B C 1
ATOM 721 O O . ALA B 1 19 ? -14.141 15.844 3.32 1 96.94 19 ALA B O 1
ATOM 722 N N . LYS B 1 20 ? -13.633 17.766 4.508 1 97.5 20 LYS B N 1
ATOM 723 C CA . LYS B 1 20 ? -13.445 18.578 3.307 1 97.5 20 LYS B CA 1
ATOM 724 C C . LYS B 1 20 ? -12.148 18.203 2.594 1 97.5 20 LYS B C 1
ATOM 726 O O . LYS B 1 20 ? -11.953 18.547 1.426 1 97.5 20 LYS B O 1
ATOM 731 N N . ALA B 1 21 ? -11.273 17.438 3.252 1 98 21 ALA B N 1
ATOM 732 C CA . ALA B 1 21 ? -9.961 17.109 2.711 1 98 21 ALA B CA 1
ATOM 733 C C . ALA B 1 21 ? -9.938 15.688 2.164 1 98 21 ALA B C 1
ATOM 735 O O . ALA B 1 21 ? -8.914 15.219 1.664 1 98 21 ALA B O 1
ATOM 736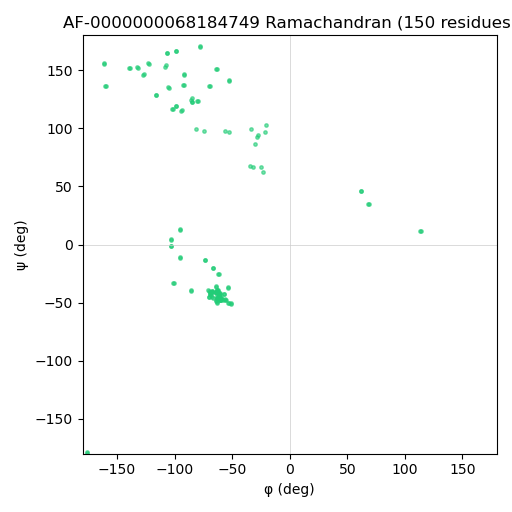 N N . LYS B 1 22 ? -11.062 15.078 2.201 1 97.94 22 LYS B N 1
ATOM 737 C CA . LYS B 1 22 ? -11.172 13.664 1.878 1 97.94 22 LYS B CA 1
ATOM 738 C C . LYS B 1 22 ? -10.508 13.352 0.538 1 97.94 22 LYS B C 1
ATOM 740 O O . LYS B 1 22 ? -9.633 12.484 0.458 1 97.94 22 LYS B O 1
ATOM 745 N N . ILE B 1 23 ? -10.828 14.086 -0.505 1 97.88 23 ILE B N 1
ATOM 746 C CA . ILE B 1 23 ? -10.359 13.805 -1.86 1 97.88 23 ILE B CA 1
ATOM 747 C C . ILE B 1 23 ? -8.859 14.078 -1.957 1 97.88 23 ILE B C 1
ATOM 749 O O . ILE B 1 23 ? -8.125 13.289 -2.555 1 97.88 23 ILE B O 1
ATOM 753 N N . LYS B 1 24 ? -8.352 15.172 -1.353 1 98.38 24 LYS B N 1
ATOM 754 C CA . LYS B 1 24 ? -6.938 15.516 -1.362 1 98.38 24 LYS B CA 1
ATOM 755 C C . LYS B 1 24 ? -6.105 14.445 -0.657 1 98.38 24 LYS B C 1
ATOM 757 O O . LYS B 1 24 ? -5.02 14.094 -1.119 1 98.38 24 LYS B O 1
ATOM 762 N N . VAL B 1 25 ? -6.734 13.992 0.431 1 98.44 25 VAL B N 1
ATOM 763 C CA . VAL B 1 25 ? -6.039 12.961 1.201 1 98.44 25 VAL B CA 1
ATOM 764 C C . VAL B 1 25 ? -5.965 11.672 0.393 1 98.44 25 VAL B C 1
ATOM 766 O O . VAL B 1 25 ? -4.922 11.008 0.363 1 98.44 25 VAL B O 1
ATOM 769 N N . ILE B 1 26 ? -7.039 11.328 -0.297 1 98.31 26 ILE B N 1
ATOM 770 C CA . ILE B 1 26 ? -7.082 10.125 -1.123 1 98.31 26 ILE B CA 1
ATOM 771 C C . ILE B 1 26 ? -6.027 10.211 -2.221 1 98.31 26 ILE B C 1
ATOM 773 O O . ILE B 1 26 ? -5.281 9.258 -2.453 1 98.31 26 ILE B O 1
ATOM 777 N N . LYS B 1 27 ? -5.898 11.336 -2.854 1 97.94 27 LYS B N 1
ATOM 778 C CA . LYS B 1 27 ? -4.938 11.547 -3.934 1 97.94 27 LYS B CA 1
ATOM 779 C C . LYS B 1 27 ? -3.508 11.344 -3.441 1 97.94 27 LYS B C 1
ATOM 781 O O . LYS B 1 27 ? -2.707 10.68 -4.098 1 97.94 27 LYS B O 1
ATOM 786 N N . GLU B 1 28 ? -3.184 11.906 -2.291 1 97.88 28 GLU B N 1
ATOM 787 C CA . GLU B 1 28 ? -1.835 11.805 -1.743 1 97.88 28 GLU B CA 1
ATOM 788 C C . GLU B 1 28 ? -1.523 10.383 -1.301 1 97.88 28 GLU B C 1
ATOM 790 O O . GLU B 1 28 ? -0.408 9.891 -1.497 1 97.88 28 GLU B O 1
ATOM 795 N N . VAL B 1 29 ? -2.506 9.781 -0.636 1 97.69 29 VAL B N 1
ATOM 796 C CA . VAL B 1 29 ? -2.322 8.406 -0.178 1 97.69 29 VAL B CA 1
ATOM 797 C C . VAL B 1 29 ? -2.09 7.492 -1.376 1 97.69 29 VAL B C 1
ATOM 799 O O . VAL B 1 29 ? -1.234 6.602 -1.329 1 97.69 29 VAL B O 1
ATOM 802 N N . ARG B 1 30 ? -2.824 7.684 -2.412 1 97 30 ARG B N 1
ATOM 803 C CA . ARG B 1 30 ? -2.65 6.922 -3.643 1 97 30 ARG B CA 1
ATOM 804 C C . ARG B 1 30 ? -1.228 7.055 -4.176 1 97 30 ARG B C 1
ATOM 806 O O . ARG B 1 30 ? -0.609 6.059 -4.562 1 97 30 ARG B O 1
ATOM 813 N N . SER B 1 31 ? -0.737 8.234 -4.137 1 96.38 31 SER B N 1
ATOM 814 C CA . SER B 1 31 ? 0.603 8.508 -4.648 1 96.38 31 SER B CA 1
ATOM 815 C C . SER B 1 31 ? 1.672 7.891 -3.752 1 96.38 31 SER B C 1
ATOM 817 O O . SER B 1 31 ? 2.707 7.434 -4.238 1 96.38 31 SER B O 1
ATOM 819 N N . ILE B 1 32 ? 1.492 7.945 -2.449 1 96.19 32 ILE B N 1
ATOM 820 C CA . ILE B 1 32 ? 2.477 7.477 -1.479 1 96.19 32 ILE B CA 1
ATOM 821 C C . ILE B 1 32 ? 2.559 5.953 -1.526 1 96.19 32 ILE B C 1
ATOM 823 O O . ILE B 1 32 ? 3.65 5.383 -1.585 1 96.19 32 ILE B O 1
ATOM 827 N N . ALA B 1 33 ? 1.426 5.277 -1.555 1 96 33 ALA B N 1
ATOM 828 C CA . ALA B 1 33 ? 1.366 3.83 -1.378 1 96 33 ALA B CA 1
ATOM 829 C C . ALA B 1 33 ? 1.351 3.113 -2.725 1 96 33 ALA B C 1
ATOM 831 O O . ALA B 1 33 ? 1.524 1.894 -2.789 1 96 33 ALA B O 1
ATOM 832 N N . GLY B 1 34 ? 1.151 3.85 -3.85 1 96.38 34 GLY B N 1
ATOM 833 C CA . GLY B 1 34 ? 1.099 3.232 -5.164 1 96.38 34 GLY B CA 1
ATOM 834 C C . GLY B 1 34 ? -0.127 2.363 -5.367 1 96.38 34 GLY B C 1
ATOM 835 O O . GLY B 1 34 ? -0.048 1.305 -5.996 1 96.38 34 GLY B O 1
ATOM 836 N N . LEU B 1 35 ? -1.198 2.738 -4.816 1 95.5 35 LEU B N 1
ATOM 837 C CA . LEU B 1 35 ? -2.441 1.976 -4.879 1 95.5 35 LEU B CA 1
ATOM 838 C C . LEU B 1 35 ? -3.367 2.533 -5.957 1 95.5 35 LEU B C 1
ATOM 840 O O . LEU B 1 35 ? -3.154 3.643 -6.449 1 95.5 35 LEU B O 1
ATOM 844 N N . GLY B 1 36 ? -4.422 1.778 -6.32 1 94.5 36 GLY B N 1
ATOM 845 C CA . GLY B 1 36 ? -5.469 2.279 -7.195 1 94.5 36 GLY B CA 1
ATOM 846 C C . GLY B 1 36 ? -6.457 3.186 -6.488 1 94.5 36 GLY B C 1
ATOM 847 O O . GLY B 1 36 ? -6.438 3.295 -5.258 1 94.5 36 GLY B O 1
ATOM 848 N N . LEU B 1 37 ? -7.293 3.801 -7.199 1 95.62 37 LEU B N 1
ATOM 849 C CA . LEU B 1 37 ? -8.281 4.738 -6.68 1 95.62 37 LEU B CA 1
ATOM 850 C C . LEU B 1 37 ? -9.211 4.055 -5.676 1 95.62 37 LEU B C 1
ATOM 852 O O . LEU B 1 37 ? -9.422 4.562 -4.574 1 95.62 37 LEU B O 1
ATOM 856 N N . LYS B 1 38 ? -9.688 2.92 -6.039 1 93.5 38 LYS B N 1
ATOM 857 C CA . LYS B 1 38 ? -10.617 2.193 -5.176 1 93.5 38 LYS B CA 1
ATOM 858 C C . LYS B 1 38 ? -9.945 1.789 -3.865 1 93.5 38 LYS B C 1
ATOM 860 O O . LYS B 1 38 ? -10.508 1.993 -2.787 1 93.5 38 LYS B O 1
ATOM 865 N N . GLU B 1 39 ? -8.773 1.214 -4.004 1 95.5 39 GLU B N 1
ATOM 866 C CA . GLU B 1 39 ? -8.039 0.747 -2.83 1 95.5 39 GLU B CA 1
ATOM 867 C C . GLU B 1 39 ? -7.645 1.912 -1.927 1 95.5 39 GLU B C 1
ATOM 869 O O . GLU B 1 39 ? -7.73 1.812 -0.701 1 95.5 39 GLU B O 1
ATOM 874 N N . ALA B 1 40 ? -7.203 3.023 -2.512 1 96.81 40 ALA B N 1
ATOM 875 C CA . ALA B 1 40 ? -6.836 4.215 -1.752 1 96.81 40 ALA B CA 1
ATOM 8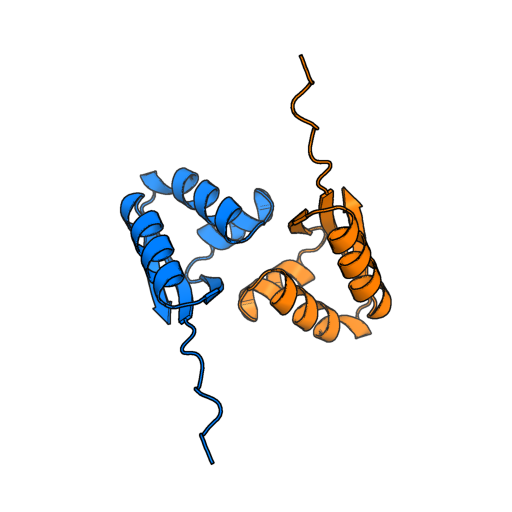76 C C . ALA B 1 40 ? -8.039 4.785 -1.011 1 96.81 40 ALA B C 1
ATOM 878 O O . ALA B 1 40 ? -7.934 5.172 0.156 1 96.81 40 ALA B O 1
ATOM 879 N N . LYS B 1 41 ? -9.133 4.875 -1.724 1 97.12 41 LYS B N 1
ATOM 880 C CA . LYS B 1 41 ? -10.367 5.359 -1.113 1 97.12 41 LYS B CA 1
ATOM 881 C C . LYS B 1 41 ? -10.742 4.531 0.113 1 97.12 41 LYS B C 1
ATOM 883 O O . LYS B 1 41 ? -11.047 5.082 1.172 1 97.12 41 LYS B O 1
ATOM 888 N N . GLU B 1 42 ? -10.688 3.225 -0.03 1 96.38 42 GLU B N 1
ATOM 889 C CA . GLU B 1 42 ? -11.031 2.324 1.065 1 96.38 42 GLU B CA 1
ATOM 890 C C . GLU B 1 42 ? -10.062 2.477 2.234 1 96.38 42 GLU B C 1
ATOM 892 O O . GLU B 1 42 ? -10.469 2.414 3.396 1 96.38 42 GLU B O 1
ATOM 897 N N . LEU B 1 43 ? -8.852 2.611 1.933 1 96.56 43 LEU B N 1
ATOM 898 C CA . LEU B 1 43 ? -7.84 2.785 2.969 1 96.56 43 LEU B CA 1
ATOM 899 C C . LEU B 1 43 ? -8.102 4.047 3.783 1 96.56 43 LEU B C 1
ATOM 901 O O . LEU B 1 43 ? -8.094 4.012 5.016 1 96.56 43 LEU B O 1
ATOM 905 N N . VAL B 1 44 ? -8.352 5.16 3.062 1 98 44 VAL B N 1
ATOM 906 C CA . VAL B 1 44 ? -8.562 6.449 3.711 1 98 44 VAL B CA 1
ATOM 907 C C . VAL B 1 44 ? -9.859 6.422 4.512 1 98 44 VAL B C 1
ATOM 909 O O . VAL B 1 44 ? -9.891 6.844 5.672 1 98 44 VAL B O 1
ATOM 912 N N . GLU B 1 45 ? -10.891 5.914 3.926 1 97.44 45 GLU B N 1
ATOM 913 C CA . GLU B 1 45 ? -12.195 5.863 4.59 1 97.44 45 GLU B CA 1
ATOM 914 C C . GLU B 1 45 ? -12.164 4.918 5.785 1 97.44 45 GLU B C 1
ATOM 916 O O . GLU B 1 45 ? -12.977 5.047 6.707 1 97.44 45 GLU B O 1
ATOM 921 N N . GLY B 1 46 ? -11.211 4.016 5.816 1 95.81 46 GLY B N 1
ATOM 922 C CA . GLY B 1 46 ? -11.102 3.035 6.883 1 95.81 46 GLY B CA 1
ATOM 923 C C . GLY B 1 46 ? -10.141 3.455 7.98 1 95.81 46 GLY B C 1
ATOM 924 O O . GLY B 1 46 ? -9.789 2.648 8.844 1 95.81 46 GLY B O 1
ATOM 925 N N . ALA B 1 47 ? -9.773 4.598 7.992 1 96.31 47 ALA B N 1
ATOM 926 C CA . ALA B 1 47 ? -8.883 5.086 9.039 1 96.31 47 ALA B CA 1
ATOM 927 C C . ALA B 1 47 ? -9.438 4.762 10.422 1 96.31 47 ALA B C 1
ATOM 929 O O . ALA B 1 47 ? -10.648 4.75 10.625 1 96.31 47 ALA B O 1
ATOM 930 N N . PRO B 1 48 ? -8.492 4.375 11.367 1 97.19 48 PRO B N 1
ATOM 931 C CA . PRO B 1 48 ? -7.031 4.488 11.359 1 97.19 48 PRO B CA 1
ATOM 932 C C . PRO B 1 48 ? -6.352 3.318 10.648 1 97.19 48 PRO B C 1
ATOM 934 O O . PRO B 1 48 ? -6.645 2.158 10.945 1 97.19 48 PRO B O 1
ATOM 937 N N . LYS B 1 49 ? -5.527 3.668 9.656 1 97.44 49 LYS B N 1
ATOM 938 C CA . LYS B 1 49 ? -4.84 2.648 8.875 1 97.44 49 LYS B CA 1
ATOM 939 C C . LYS B 1 49 ? -3.391 3.049 8.602 1 97.44 49 LYS B C 1
ATOM 941 O O . LYS B 1 49 ? -3.074 4.238 8.523 1 97.44 49 LYS B O 1
ATOM 946 N N . THR B 1 50 ? -2.547 2.002 8.438 1 97.5 50 THR B N 1
ATOM 947 C CA . THR B 1 50 ? -1.161 2.248 8.055 1 97.5 50 THR B CA 1
ATOM 948 C C . THR B 1 50 ? -1.05 2.504 6.559 1 97.5 50 THR B C 1
ATOM 950 O O . THR B 1 50 ? -1.485 1.683 5.75 1 97.5 50 THR B O 1
ATOM 953 N N . ILE B 1 51 ? -0.487 3.637 6.152 1 97.12 51 ILE B N 1
ATOM 954 C CA . ILE B 1 51 ? -0.365 4.031 4.754 1 97.12 51 ILE B CA 1
ATOM 955 C C . ILE B 1 51 ? 0.901 3.422 4.156 1 97.12 51 ILE B C 1
ATOM 957 O O . ILE B 1 51 ? 0.907 3.002 2.996 1 97.12 51 ILE B O 1
ATOM 961 N N . GLN B 1 52 ? 1.959 3.412 4.906 1 97.19 52 GLN B N 1
ATOM 962 C CA . GLN B 1 52 ? 3.26 2.932 4.449 1 97.19 52 GLN B CA 1
ATOM 963 C C . GLN B 1 52 ? 4.156 2.57 5.629 1 97.19 52 GLN B C 1
ATOM 965 O O .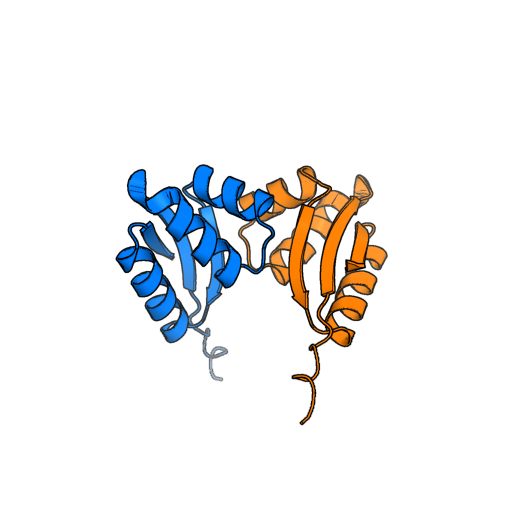 GLN B 1 52 ? 4.199 3.295 6.625 1 97.19 52 GLN B O 1
ATOM 970 N N . LYS B 1 53 ? 4.797 1.452 5.445 1 96.56 53 LYS B N 1
ATOM 971 C CA . LYS B 1 53 ? 5.703 0.987 6.492 1 96.56 53 LYS B CA 1
ATOM 972 C C . LYS B 1 53 ? 7.16 1.172 6.078 1 96.56 53 LYS B C 1
ATOM 974 O O . LYS B 1 53 ? 7.449 1.429 4.906 1 96.56 53 LYS B O 1
ATOM 979 N N . ASP B 1 54 ? 8.086 1.084 7.07 1 94.88 54 ASP B N 1
ATOM 980 C CA . ASP B 1 54 ? 9.531 1.004 6.875 1 94.88 54 ASP B CA 1
ATOM 981 C C . ASP B 1 54 ? 10.062 2.25 6.168 1 94.88 54 ASP B C 1
ATOM 983 O O . ASP B 1 54 ? 10.883 2.15 5.25 1 94.88 54 ASP B O 1
ATOM 987 N N . LEU B 1 55 ? 9.609 3.314 6.637 1 95.62 55 LEU B N 1
ATOM 988 C CA . LEU B 1 55 ? 10.062 4.59 6.094 1 95.62 55 LEU B CA 1
ATOM 989 C C . LEU B 1 55 ? 11.266 5.117 6.867 1 95.62 55 LEU B C 1
ATOM 991 O O . LEU B 1 55 ? 11.312 5.004 8.094 1 95.62 55 LEU B O 1
ATOM 995 N N . LYS B 1 56 ? 12.195 5.609 6.133 1 95.5 56 LYS B N 1
ATOM 996 C CA . LYS B 1 56 ? 13.289 6.32 6.793 1 95.5 56 LYS B CA 1
ATOM 997 C C . LYS B 1 56 ? 12.781 7.57 7.508 1 95.5 56 LYS B C 1
ATOM 999 O O . LYS B 1 56 ? 11.789 8.172 7.09 1 95.5 56 LYS B O 1
ATOM 1004 N N . PRO B 1 57 ? 13.422 7.98 8.555 1 94.44 57 PRO B N 1
ATOM 1005 C CA . PRO B 1 57 ? 12.969 9.109 9.367 1 94.44 57 PRO B CA 1
ATOM 1006 C C . PRO B 1 57 ? 12.719 10.367 8.547 1 94.44 57 PRO B C 1
ATOM 1008 O O . PRO B 1 57 ? 11.68 11.016 8.711 1 94.44 57 PRO B O 1
ATOM 1011 N N . GLU B 1 58 ? 13.609 10.828 7.715 1 95.69 58 GLU B N 1
ATOM 1012 C CA . GLU B 1 58 ? 13.469 12.055 6.926 1 95.69 58 GLU B CA 1
ATOM 1013 C C . GLU B 1 58 ? 12.25 11.984 6.012 1 95.69 58 GLU B C 1
ATOM 1015 O O . GLU B 1 58 ? 11.484 12.945 5.918 1 95.69 58 GLU B O 1
ATOM 1020 N N . LEU B 1 59 ? 12.062 10.875 5.336 1 96.38 59 LEU B N 1
ATOM 1021 C CA . LEU B 1 59 ? 10.922 10.703 4.434 1 96.38 59 LEU B CA 1
ATOM 1022 C C . LEU B 1 59 ? 9.617 10.664 5.211 1 96.38 59 LEU B C 1
ATOM 1024 O O . LEU B 1 59 ? 8.617 11.242 4.777 1 96.38 59 LEU B O 1
ATOM 1028 N N . ALA B 1 60 ? 9.703 10 6.32 1 97.25 60 ALA B N 1
ATOM 1029 C CA . ALA B 1 60 ? 8.516 9.891 7.164 1 97.25 60 ALA B CA 1
ATOM 1030 C C . ALA B 1 60 ? 8.031 11.266 7.609 1 97.25 60 ALA B C 1
ATOM 1032 O O . ALA B 1 60 ? 6.832 11.555 7.555 1 97.25 60 ALA B O 1
ATOM 1033 N N . GLU B 1 61 ? 8.977 11.992 8.062 1 97.12 61 GLU B N 1
ATOM 1034 C CA . GLU B 1 61 ? 8.633 13.336 8.523 1 97.12 61 GLU B CA 1
ATOM 1035 C C . GLU B 1 61 ? 8.109 14.195 7.375 1 97.12 61 GLU B C 1
ATOM 1037 O O . GLU B 1 61 ? 7.176 14.984 7.562 1 97.12 61 GLU B O 1
ATOM 1042 N N . GLU B 1 62 ? 8.648 14.086 6.246 1 97.75 62 GLU B N 1
ATOM 1043 C CA . GLU B 1 62 ? 8.203 14.828 5.07 1 97.75 62 GLU B CA 1
ATOM 1044 C C . GLU B 1 62 ? 6.777 14.445 4.684 1 97.75 62 GLU B C 1
ATOM 1046 O O . GLU B 1 62 ? 5.941 15.312 4.434 1 97.75 62 GLU B O 1
ATOM 1051 N N . LEU B 1 63 ? 6.551 13.141 4.594 1 98.06 63 LEU B N 1
ATOM 1052 C CA . LEU B 1 63 ? 5.227 12.664 4.211 1 98.06 63 LEU B CA 1
ATOM 1053 C C . LEU B 1 63 ? 4.18 13.062 5.242 1 98.06 63 LEU B C 1
ATOM 1055 O O . LEU B 1 63 ? 3.064 13.453 4.887 1 98.06 63 LEU B O 1
ATOM 1059 N N . LYS B 1 64 ? 4.574 12.953 6.535 1 97.88 64 LYS B N 1
ATOM 1060 C CA . LYS B 1 64 ? 3.68 13.383 7.605 1 97.88 64 LYS B CA 1
ATOM 1061 C C . LYS B 1 64 ? 3.293 14.852 7.445 1 97.88 64 LYS B C 1
ATOM 1063 O O . LYS B 1 64 ? 2.113 15.195 7.527 1 97.88 64 LYS B O 1
ATOM 1068 N N . ALA B 1 65 ? 4.258 15.641 7.223 1 98.12 65 ALA B N 1
ATOM 1069 C CA . ALA B 1 65 ? 4.016 17.078 7.07 1 98.12 65 ALA B CA 1
ATOM 1070 C C . ALA B 1 65 ? 3.109 17.344 5.875 1 98.12 65 ALA B C 1
ATOM 1072 O O . ALA B 1 65 ? 2.205 18.188 5.953 1 98.12 65 ALA B O 1
ATOM 1073 N N . LYS B 1 66 ? 3.328 16.688 4.812 1 98.12 66 LYS B N 1
ATOM 1074 C CA . LYS B 1 66 ? 2.549 16.875 3.592 1 98.12 66 LYS B CA 1
ATOM 1075 C C . LYS B 1 66 ? 1.084 16.5 3.814 1 98.12 66 LYS B C 1
ATOM 1077 O O . LYS B 1 66 ? 0.184 17.234 3.41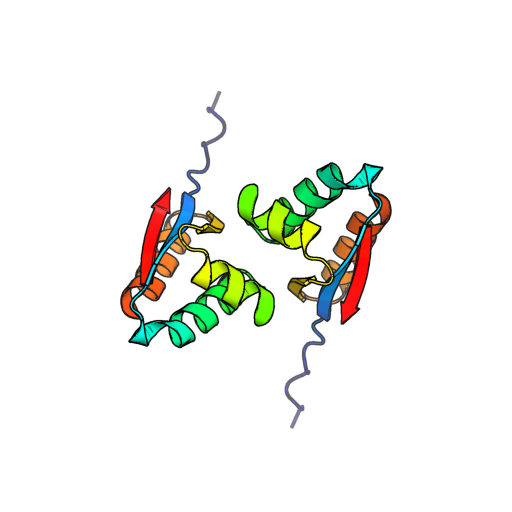 1 98.12 66 LYS B O 1
ATOM 1082 N N . LEU B 1 67 ? 0.927 15.43 4.449 1 98.62 67 LEU B N 1
ATOM 1083 C CA . LEU B 1 67 ? -0.426 14.945 4.691 1 98.62 67 LEU B CA 1
ATOM 1084 C C . LEU B 1 67 ? -1.157 15.844 5.684 1 98.62 67 LEU B C 1
ATOM 1086 O O . LEU B 1 67 ? -2.352 16.109 5.523 1 98.62 67 LEU B O 1
ATOM 1090 N N . GLU B 1 68 ? -0.467 16.266 6.691 1 98.19 68 GLU B N 1
ATOM 1091 C CA . GLU B 1 68 ? -1.081 17.156 7.672 1 98.19 68 GLU B CA 1
ATOM 1092 C C . GLU B 1 68 ? -1.468 18.5 7.039 1 98.19 68 GLU B C 1
ATOM 1094 O O . GLU B 1 68 ? -2.486 19.094 7.402 1 98.19 68 GLU B O 1
ATOM 1099 N N . GLU B 1 69 ? -0.661 18.953 6.117 1 98 69 GLU B N 1
ATOM 1100 C CA . GLU B 1 69 ? -0.909 20.219 5.441 1 98 69 GLU B CA 1
ATOM 1101 C C . GLU B 1 69 ? -2.221 20.188 4.66 1 98 69 GLU B C 1
ATOM 1103 O O . GLU B 1 69 ? -2.904 21.203 4.543 1 98 69 GLU B O 1
ATOM 1108 N N . ILE B 1 70 ? -2.633 19.031 4.281 1 97.94 70 ILE B N 1
ATOM 1109 C CA . ILE B 1 70 ? -3.818 18.953 3.436 1 97.94 70 ILE B CA 1
ATOM 1110 C C . ILE B 1 70 ? -5.02 18.516 4.266 1 97.94 70 ILE B C 1
ATOM 1112 O O . ILE B 1 70 ? -6.098 18.266 3.721 1 97.94 70 ILE B O 1
ATOM 1116 N N . GLY B 1 71 ? -4.762 18.266 5.551 1 98.12 71 GLY B N 1
ATOM 1117 C CA . GLY B 1 71 ? -5.906 18.047 6.422 1 98.12 71 GLY B CA 1
ATOM 1118 C C . GLY B 1 71 ? -5.984 16.625 6.957 1 98.12 71 GLY B C 1
ATOM 1119 O O . GLY B 1 71 ? -6.996 16.234 7.535 1 98.12 71 GLY B O 1
ATOM 1120 N N . ALA B 1 72 ? -4.992 15.93 6.781 1 98.5 72 ALA B N 1
ATOM 1121 C CA . ALA B 1 72 ? -4.934 14.586 7.344 1 98.5 72 ALA B CA 1
ATOM 1122 C C . ALA B 1 72 ? -4.297 14.594 8.734 1 98.5 72 ALA B C 1
ATOM 1124 O O . ALA B 1 72 ? -3.498 15.484 9.047 1 98.5 72 ALA B O 1
ATOM 1125 N N . GLN B 1 73 ? -4.816 13.703 9.516 1 98.31 73 GLN B N 1
ATOM 1126 C CA . GLN B 1 73 ? -4.164 13.414 10.781 1 98.31 73 GLN B CA 1
ATOM 1127 C C . GLN B 1 73 ? -3.357 12.125 10.711 1 98.31 73 GLN B C 1
ATOM 1129 O O . GLN B 1 73 ? -3.918 11.047 10.484 1 98.31 73 GLN B O 1
ATOM 1134 N N . VAL B 1 74 ? -2.037 12.352 10.891 1 98.12 74 VAL B N 1
ATOM 1135 C CA . VAL B 1 74 ? -1.179 11.188 10.711 1 98.12 74 VAL B CA 1
ATOM 1136 C C . VAL B 1 74 ? -0.204 11.07 11.883 1 98.12 74 VAL B C 1
ATOM 1138 O O . VAL B 1 74 ? 0.12 12.07 12.523 1 98.12 74 VAL B O 1
ATOM 1141 N N . GLU B 1 75 ? 0.18 9.852 12.148 1 97.38 75 GLU B N 1
ATOM 1142 C CA . GLU B 1 75 ? 1.163 9.555 13.18 1 97.38 75 GLU B CA 1
ATOM 1143 C C . GLU B 1 75 ? 2.307 8.703 12.625 1 97.38 75 GLU B C 1
ATOM 1145 O O . GLU B 1 75 ? 2.094 7.859 11.758 1 97.38 75 GLU B O 1
ATOM 1150 N N . LEU B 1 76 ? 3.475 8.969 13.188 1 96.12 76 LEU B N 1
ATOM 1151 C CA . LEU B 1 76 ? 4.633 8.125 12.906 1 96.12 76 LEU B CA 1
ATOM 1152 C C . LEU B 1 76 ? 4.855 7.113 14.023 1 96.12 76 LEU B C 1
ATOM 1154 O O . LEU B 1 76 ? 4.938 7.488 15.203 1 96.12 76 LEU B O 1
ATOM 1158 N N . VAL B 1 77 ? 4.777 5.938 13.648 1 92.19 77 VAL B N 1
ATOM 1159 C CA . VAL B 1 77 ? 4.902 4.895 14.664 1 92.19 77 VAL B CA 1
ATOM 1160 C C . VAL B 1 77 ? 6.094 3.998 14.344 1 92.19 77 VAL B C 1
ATOM 1162 O O . VAL B 1 77 ? 6.469 3.85 13.18 1 92.19 77 VAL B O 1
#

Radius of gyration: 16.56 Å; Cα contacts (8 Å, |Δi|>4): 275; chains: 2; bounding box: 45×43×48 Å

Nearest PDB structures (foldseek):
  1ctf-assembly1_A-2  TM=9.566E-01  e=8.301E-07  Escherichia coli
  7paq-assembly1_W  TM=9.279E-01  e=3.491E-07  Mycoplasmoides pneumoniae M129
  8yeq-assembly1_A  TM=9.402E-01  e=1.414E-06  Mycobacterium tuberculosis H37Rv
  7par-assembly1_W  TM=8.744E-01  e=1.014E-06  Mycoplasmoides pneumoniae M129
  1rqu-assembly1_B  TM=9.064E-01  e=4.693E-06  Escherichia coli

Organism: Phaeodactylum tricornutum (strain CCAP 1055/1) (NCBI:txid556484)

pLDDT: mean 91.75, std 16.4, range [27.5, 98.62]

Secondary structure (DSSP, 8-state):
---------EEEEEEEE-GGGHHHHHHHHHHHHT--HHHHHHHHHT-SEEEEEEE-HHHHHHHHHHHHHTTEEEEE-/---------EEEEEEEE-GGGHHHHHHHHHHHHT--HHHHHHHHHT-SEEEEEEE-HHHHHHHHHHHHHTTEEEEE-